Protein AF-A0A2G5MI94-F1 (afdb_monomer)

Mean predicted aligned error: 14.92 Å

Foldseek 3Di:
DLVVCVVVVNVPVNVVVVVVCVVVVNDPPDPPPDDPPPVVQWDKWWFQAQWWFWAADLDPVRTDPDTDGGGDIWIWRLDDDNQKIWTWDADPVGDIDITITGNVRIPRDDPPDDPDDD

Structure (mmCIF, N/CA/C/O backbone):
data_AF-A0A2G5MI94-F1
#
_entry.id   AF-A0A2G5MI94-F1
#
loop_
_atom_site.group_PDB
_atom_site.id
_atom_site.type_symbol
_atom_site.label_atom_id
_atom_site.label_alt_id
_atom_site.label_comp_id
_atom_site.label_asym_id
_atom_site.label_entity_id
_atom_site.label_seq_id
_atom_site.pdbx_PDB_ins_code
_atom_site.Cartn_x
_atom_site.Cartn_y
_atom_site.Cartn_z
_atom_site.occupancy
_atom_site.B_iso_or_equiv
_atom_site.auth_seq_id
_atom_site.auth_comp_id
_atom_site.auth_asym_id
_atom_site.auth_atom_id
_atom_site.pdbx_PDB_model_num
ATOM 1 N N . MET A 1 1 ? -17.139 29.333 -2.9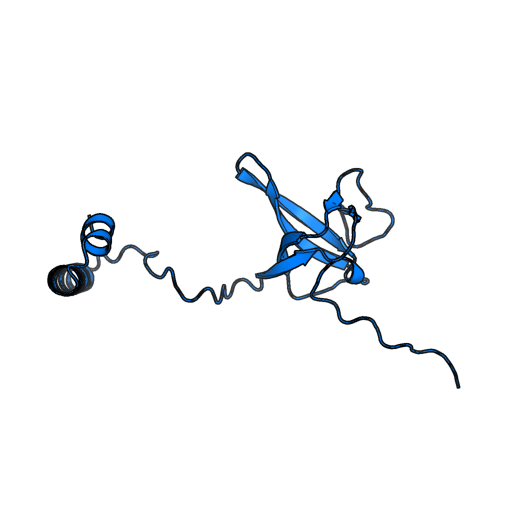25 1.00 51.16 1 MET A N 1
ATOM 2 C CA . MET A 1 1 ? -18.421 29.849 -3.468 1.00 51.16 1 MET A CA 1
ATOM 3 C C . MET A 1 1 ? -19.135 28.806 -4.335 1.00 51.16 1 MET A C 1
ATOM 5 O O . MET A 1 1 ? -20.276 28.500 -4.031 1.00 51.16 1 MET A O 1
ATOM 9 N N . LEU A 1 2 ? -18.473 28.176 -5.319 1.00 47.84 2 LEU A N 1
ATOM 10 C CA . LEU A 1 2 ? -19.020 27.015 -6.061 1.00 47.84 2 LEU A CA 1
ATOM 11 C C . LEU A 1 2 ? -19.390 25.819 -5.165 1.00 47.84 2 LEU A C 1
ATOM 13 O O . LEU A 1 2 ? -20.389 25.152 -5.410 1.00 47.84 2 LEU A O 1
ATOM 17 N N . GLU A 1 3 ? -18.605 25.576 -4.114 1.00 51.12 3 GLU A N 1
ATOM 18 C CA . GLU A 1 3 ? -18.837 24.469 -3.174 1.00 51.12 3 GLU A CA 1
ATOM 19 C C . GLU A 1 3 ? -20.076 24.657 -2.284 1.00 51.12 3 GLU A C 1
ATOM 21 O O . GLU A 1 3 ? -20.631 23.670 -1.816 1.00 51.12 3 GLU A O 1
ATOM 26 N N . LEU A 1 4 ? -20.540 25.898 -2.076 1.00 53.19 4 LEU A N 1
ATOM 27 C CA . LEU A 1 4 ? -21.765 26.163 -1.310 1.00 53.19 4 LEU A CA 1
ATOM 28 C C . LEU A 1 4 ? -23.008 25.855 -2.158 1.00 53.19 4 LEU A C 1
ATOM 30 O O . LEU A 1 4 ? -23.891 25.136 -1.712 1.00 53.19 4 LEU A O 1
ATOM 34 N N . LEU A 1 5 ? -23.018 26.286 -3.423 1.00 53.12 5 LEU A N 1
ATOM 35 C CA . LEU A 1 5 ? -24.153 26.082 -4.334 1.00 53.12 5 LEU A CA 1
ATOM 36 C C . LEU A 1 5 ? -24.368 24.610 -4.720 1.00 53.12 5 LEU A C 1
ATOM 38 O O . LEU A 1 5 ? -25.502 24.177 -4.898 1.00 53.12 5 LEU A O 1
ATOM 42 N N . ALA A 1 6 ? -23.292 23.823 -4.825 1.00 50.94 6 ALA A N 1
ATOM 43 C CA . ALA A 1 6 ? -23.392 22.388 -5.100 1.00 50.94 6 ALA A CA 1
ATOM 44 C C . ALA A 1 6 ? -24.000 21.594 -3.927 1.00 50.94 6 ALA A C 1
ATOM 46 O O . ALA A 1 6 ? -24.533 20.507 -4.139 1.00 50.94 6 ALA A O 1
ATOM 47 N N . ARG A 1 7 ? -23.936 22.135 -2.703 1.00 51.16 7 ARG A N 1
ATOM 48 C CA . ARG A 1 7 ? -24.507 21.516 -1.501 1.00 51.16 7 ARG A CA 1
ATOM 49 C C . ARG A 1 7 ? -26.017 21.754 -1.380 1.00 51.16 7 ARG A C 1
ATOM 51 O O . ARG A 1 7 ? -26.707 20.889 -0.852 1.00 51.16 7 ARG A O 1
ATOM 58 N N . ASP A 1 8 ? -26.514 22.863 -1.928 1.00 54.50 8 ASP A N 1
ATOM 59 C CA . ASP A 1 8 ? -27.926 23.273 -1.850 1.00 54.50 8 ASP A CA 1
ATOM 60 C C . ASP A 1 8 ? -28.800 22.702 -2.990 1.00 54.50 8 ASP A C 1
ATOM 62 O O . ASP A 1 8 ? -29.998 22.966 -3.053 1.00 54.50 8 ASP A O 1
ATOM 66 N N . GLY A 1 9 ? -28.228 21.903 -3.904 1.00 55.38 9 GLY A N 1
ATOM 67 C CA . GLY A 1 9 ? -28.963 21.252 -5.002 1.00 55.38 9 GLY A CA 1
A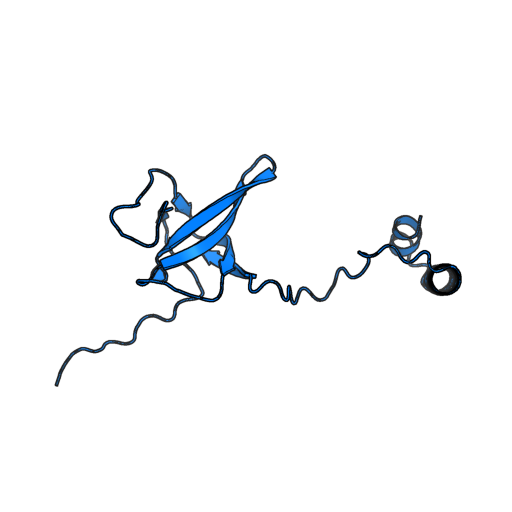TOM 68 C C . GLY A 1 9 ? -29.372 22.181 -6.156 1.00 55.38 9 GLY A C 1
ATOM 69 O O . GLY A 1 9 ? -30.042 21.745 -7.094 1.00 55.38 9 GLY A O 1
ATOM 70 N N . ASP A 1 10 ? -28.941 23.444 -6.138 1.00 57.81 10 ASP A N 1
ATOM 71 C CA . ASP A 1 10 ? -29.274 24.445 -7.155 1.00 57.81 10 ASP A CA 1
ATOM 72 C C . ASP A 1 10 ? -28.373 24.315 -8.397 1.00 57.81 10 ASP A C 1
ATOM 74 O O . ASP A 1 10 ? -27.398 25.041 -8.634 1.00 57.81 10 ASP A O 1
ATOM 78 N N . THR A 1 11 ? -28.705 23.313 -9.209 1.00 57.78 11 THR A N 1
ATOM 79 C CA . THR A 1 11 ? -27.975 22.942 -10.430 1.00 57.78 11 THR A CA 1
ATOM 80 C C . THR A 1 11 ? -28.039 24.011 -11.530 1.00 57.78 11 THR A C 1
ATOM 82 O O . THR A 1 11 ? -27.136 24.088 -12.371 1.00 57.78 11 THR A O 1
ATOM 85 N N . ILE A 1 12 ? -29.057 24.878 -11.512 1.00 64.62 12 ILE A N 1
ATOM 86 C CA . ILE A 1 12 ? -29.257 25.935 -12.513 1.00 64.62 12 ILE A CA 1
ATOM 87 C C . ILE A 1 12 ? -28.258 27.065 -12.281 1.00 64.62 12 ILE A C 1
ATOM 89 O O . ILE A 1 12 ? -27.555 27.484 -13.208 1.00 64.62 12 ILE A O 1
ATOM 93 N N . ASN A 1 13 ? -28.158 27.534 -11.038 1.00 63.31 13 ASN A N 1
ATOM 94 C CA . ASN A 1 13 ? -27.209 28.582 -10.686 1.00 63.31 13 ASN A CA 1
ATOM 95 C C . ASN A 1 13 ? -25.761 28.078 -10.758 1.00 63.31 13 ASN A C 1
ATOM 97 O O . ASN A 1 13 ? -24.884 28.807 -11.229 1.00 63.31 13 ASN A O 1
ATOM 101 N N . PHE A 1 14 ? -25.519 26.801 -10.437 1.00 64.81 14 PHE A N 1
ATOM 102 C CA . PHE A 1 14 ? -24.223 26.151 -10.650 1.00 64.81 14 PHE A CA 1
ATOM 103 C C . PHE A 1 14 ? -23.783 26.179 -12.123 1.00 64.81 14 PHE A C 1
ATOM 105 O O . PHE A 1 14 ? -22.649 26.555 -12.423 1.00 64.81 14 PHE A O 1
ATOM 112 N N . SER A 1 15 ? -24.674 25.830 -13.059 1.00 64.94 15 SER A N 1
ATOM 113 C CA . SER A 1 15 ? -24.345 25.790 -14.492 1.00 64.94 15 SER A CA 1
ATOM 114 C C . SER A 1 15 ? -24.041 27.180 -15.062 1.00 64.94 15 SER A C 1
ATOM 116 O O . SER A 1 15 ? -23.066 27.363 -15.803 1.00 64.94 15 SER A O 1
ATOM 118 N N . LYS A 1 16 ? -24.814 28.196 -14.655 1.00 73.19 16 LYS A N 1
ATOM 119 C CA . LYS A 1 16 ? -24.574 29.594 -15.045 1.00 73.19 16 LYS A CA 1
ATOM 120 C C . LYS A 1 16 ? -23.239 30.104 -14.509 1.00 73.19 16 LYS A C 1
ATOM 122 O O . LYS A 1 16 ? -22.457 30.674 -15.270 1.00 73.19 16 LYS A O 1
ATOM 127 N N . LEU A 1 17 ? -22.945 29.840 -13.235 1.00 67.19 17 LEU A N 1
ATOM 128 C CA . LEU A 1 17 ? -21.693 30.259 -12.607 1.00 67.19 17 LEU A CA 1
ATOM 129 C C . LEU A 1 17 ? -20.484 29.546 -13.230 1.00 67.19 17 LEU A C 1
ATOM 131 O O . LEU A 1 17 ? -19.497 30.197 -13.566 1.00 67.19 17 LEU A O 1
ATOM 135 N N . LYS A 1 18 ? -20.581 28.234 -13.482 1.00 67.31 18 LYS A N 1
ATOM 136 C CA . LYS A 1 18 ? -19.539 27.454 -14.170 1.00 67.31 18 LYS A CA 1
ATOM 137 C C . LYS A 1 18 ? -19.262 27.996 -15.573 1.00 67.31 18 LYS A C 1
ATOM 139 O O . LYS A 1 18 ? -18.109 28.151 -15.964 1.00 67.31 18 LYS A O 1
ATOM 144 N N . THR A 1 19 ? -20.312 28.342 -16.314 1.00 70.38 19 THR A N 1
ATOM 145 C CA . THR A 1 19 ? -20.189 28.911 -17.664 1.00 70.38 19 THR A CA 1
ATOM 146 C C . THR A 1 19 ? -19.541 30.298 -17.643 1.00 70.38 19 THR A C 1
ATOM 148 O O . THR A 1 19 ? -18.667 30.579 -18.464 1.00 70.38 19 THR A O 1
ATOM 151 N N . ALA A 1 20 ? -19.912 31.151 -16.684 1.00 70.81 20 ALA A N 1
ATOM 152 C CA . ALA A 1 20 ? -19.305 32.469 -16.513 1.00 70.81 20 ALA A CA 1
ATOM 153 C C . ALA A 1 20 ? -17.815 32.372 -16.134 1.00 70.81 20 ALA A C 1
ATOM 155 O O . ALA A 1 20 ? -16.986 33.072 -16.712 1.00 70.81 20 ALA A O 1
ATOM 156 N N . MET A 1 21 ? -17.456 31.449 -15.237 1.00 67.56 21 MET A N 1
ATOM 157 C CA . MET A 1 21 ? -16.064 31.228 -14.826 1.00 67.56 21 MET A CA 1
ATOM 158 C C . MET A 1 21 ? -15.199 30.628 -15.943 1.00 67.56 21 MET A C 1
ATOM 160 O O . MET A 1 21 ? -14.033 31.002 -16.069 1.00 67.56 21 MET A O 1
ATOM 164 N N . ASN A 1 22 ? -15.770 29.770 -16.798 1.00 68.38 22 ASN A N 1
ATOM 165 C CA . ASN A 1 22 ? -15.104 29.284 -18.011 1.00 68.38 22 ASN A CA 1
ATOM 166 C C . ASN A 1 22 ? -14.809 30.428 -18.987 1.00 68.38 22 ASN A C 1
ATOM 168 O O . ASN A 1 22 ? -13.690 30.535 -19.483 1.00 68.38 22 ASN A O 1
ATOM 172 N N . LYS A 1 23 ? -15.792 31.304 -19.240 1.00 67.56 23 LYS A N 1
ATOM 173 C CA . LYS A 1 23 ? -15.609 32.475 -20.113 1.00 67.56 23 LYS A CA 1
ATOM 174 C C . LYS A 1 23 ? -14.569 33.459 -19.577 1.00 67.56 23 LYS A C 1
ATOM 176 O O . LYS A 1 23 ? -13.874 34.079 -20.370 1.00 67.56 23 LYS A O 1
ATOM 181 N N . ALA A 1 24 ? -14.448 33.580 -18.257 1.00 69.50 24 ALA A N 1
ATOM 182 C CA . ALA A 1 24 ? -13.460 34.438 -17.609 1.00 69.50 24 ALA A CA 1
ATOM 183 C C . ALA A 1 24 ? -12.051 33.814 -17.525 1.00 69.50 24 ALA A C 1
ATOM 185 O O . ALA A 1 24 ? -11.142 34.445 -16.994 1.00 69.50 24 ALA A O 1
ATOM 186 N N . GLY A 1 25 ? -11.851 32.572 -17.992 1.00 60.59 25 GLY A N 1
ATOM 187 C CA . GLY A 1 25 ? -10.569 31.869 -17.864 1.00 60.59 25 GLY A CA 1
ATOM 188 C C . GLY A 1 25 ? -10.178 31.536 -16.415 1.00 60.59 25 GLY A C 1
ATOM 189 O O . GLY A 1 25 ? -9.030 31.189 -16.154 1.00 60.59 25 GLY A O 1
ATOM 190 N N . MET A 1 26 ? -11.121 31.616 -15.469 1.00 60.22 26 MET A N 1
ATOM 191 C CA . MET A 1 26 ? -10.900 31.448 -14.024 1.00 60.22 26 MET A CA 1
ATOM 192 C C . MET A 1 26 ? -11.327 30.062 -13.517 1.00 60.22 26 MET A C 1
ATOM 194 O O . MET A 1 26 ? -11.786 29.927 -12.382 1.00 60.22 26 MET A O 1
ATOM 198 N N . LEU A 1 27 ? -11.211 29.015 -14.341 1.00 55.91 27 LEU A N 1
ATOM 199 C CA . LEU A 1 27 ? -11.454 27.644 -13.886 1.00 55.91 27 LEU A CA 1
ATOM 200 C C . LEU A 1 27 ? -10.489 27.301 -12.736 1.00 55.91 27 LEU A C 1
ATOM 202 O O . LEU A 1 27 ? -9.271 27.312 -12.948 1.00 55.91 27 LEU A O 1
ATOM 206 N N . PRO A 1 28 ? -10.985 26.935 -11.539 1.00 52.66 28 PRO A N 1
ATOM 207 C CA . PRO A 1 28 ? -10.141 26.287 -10.556 1.00 52.66 28 PRO A CA 1
ATOM 208 C C . PRO A 1 28 ? -9.681 24.959 -11.161 1.00 52.66 28 PRO A C 1
ATOM 210 O O . PRO A 1 28 ? -10.495 24.100 -11.502 1.00 52.66 28 PRO A O 1
ATOM 213 N N . LYS A 1 29 ? -8.364 24.800 -11.325 1.00 50.53 29 LYS A N 1
ATOM 214 C CA . LYS A 1 29 ? -7.697 23.641 -11.949 1.00 50.53 29 LYS A CA 1
ATOM 215 C C . LYS A 1 29 ? -7.897 22.303 -11.205 1.00 50.53 29 LYS A C 1
ATOM 217 O O . LYS A 1 29 ? -7.113 21.383 -11.393 1.00 50.53 29 LYS A O 1
ATOM 222 N N . ASN A 1 30 ? -8.908 22.161 -10.349 1.00 50.38 30 ASN A N 1
ATOM 223 C CA . ASN A 1 30 ? -9.072 20.985 -9.496 1.00 50.38 30 ASN A CA 1
ATOM 224 C C . ASN A 1 30 ? -10.520 20.576 -9.165 1.00 50.38 30 ASN A C 1
ATOM 226 O O . ASN A 1 30 ? -10.709 19.694 -8.332 1.00 50.38 30 ASN A O 1
ATOM 230 N N . THR A 1 31 ? -11.554 21.110 -9.822 1.00 48.47 31 THR A N 1
ATOM 231 C CA . THR A 1 31 ? -12.945 20.671 -9.562 1.00 48.47 31 THR A CA 1
ATOM 232 C C . THR A 1 31 ? -13.407 19.577 -10.533 1.00 48.47 31 THR A C 1
ATOM 234 O O . THR A 1 31 ? -14.377 19.733 -11.271 1.00 48.47 31 THR A O 1
ATOM 237 N N . ALA A 1 32 ? -12.696 18.448 -10.523 1.00 45.84 32 ALA A N 1
ATOM 238 C CA . ALA A 1 32 ? -13.117 17.184 -11.130 1.00 45.84 32 ALA A CA 1
ATOM 239 C C . ALA A 1 32 ? -12.961 16.047 -10.104 1.00 45.84 32 ALA A C 1
ATOM 241 O O . ALA A 1 32 ? -12.156 15.134 -10.254 1.00 45.84 32 ALA A O 1
ATOM 242 N N . LEU A 1 33 ? -13.720 16.117 -9.013 1.00 51.75 33 LEU A N 1
ATOM 243 C CA . LEU A 1 33 ? -13.855 15.028 -8.047 1.00 51.75 33 LEU A CA 1
ATOM 244 C C . LEU A 1 33 ? -15.099 14.201 -8.401 1.00 51.75 33 LEU A C 1
ATOM 246 O O . LEU A 1 33 ? -16.147 14.485 -7.842 1.00 51.75 33 LEU A O 1
ATOM 250 N N . SER A 1 34 ? -15.006 13.234 -9.331 1.00 43.34 34 SER A N 1
ATOM 251 C CA . SER A 1 34 ? -15.793 11.969 -9.272 1.00 43.34 34 SER A CA 1
ATOM 252 C C . SER A 1 34 ? -15.548 10.955 -10.411 1.00 43.34 34 SER A C 1
ATOM 254 O O . SER A 1 34 ? -16.450 10.234 -10.819 1.00 43.34 34 SER A O 1
ATOM 256 N N . ALA A 1 35 ? -14.328 10.842 -10.929 1.00 42.38 35 ALA A N 1
ATOM 257 C CA . ALA A 1 35 ? -13.903 9.640 -11.650 1.00 42.38 35 ALA A CA 1
ATOM 258 C C . ALA A 1 35 ? -12.399 9.497 -11.432 1.00 42.38 35 ALA A C 1
ATOM 260 O O . ALA A 1 35 ? -11.594 9.967 -12.229 1.00 42.38 35 ALA A O 1
ATOM 261 N N . ARG A 1 36 ? -12.011 8.953 -10.272 1.00 45.72 36 ARG A N 1
ATOM 262 C CA . ARG A 1 36 ? -10.606 8.714 -9.916 1.00 45.72 36 ARG A CA 1
ATOM 263 C C . ARG A 1 36 ? -10.041 7.569 -10.760 1.00 45.72 36 ARG A C 1
ATOM 265 O O . ARG A 1 36 ? -9.780 6.491 -10.243 1.00 45.72 36 ARG A O 1
ATOM 272 N N . VAL A 1 37 ? -9.840 7.810 -12.049 1.00 42.44 37 VAL A N 1
ATOM 273 C CA . VAL A 1 37 ? -8.705 7.212 -12.743 1.00 42.44 37 VAL A CA 1
ATOM 274 C C . VAL A 1 37 ? -7.572 8.200 -12.533 1.00 42.44 37 VAL A C 1
ATOM 276 O O . VAL A 1 37 ? -7.377 9.143 -13.293 1.00 42.44 37 VAL A O 1
ATOM 279 N N . ASP A 1 38 ? -6.896 8.042 -11.402 1.00 49.94 38 ASP A N 1
ATOM 280 C CA . ASP A 1 38 ? -5.604 8.664 -11.172 1.00 49.94 38 ASP A CA 1
ATOM 281 C C . ASP A 1 38 ? -4.668 8.103 -12.259 1.00 49.94 38 ASP A C 1
ATOM 283 O O . ASP A 1 38 ? -4.209 6.966 -12.175 1.00 49.94 38 ASP A O 1
ATOM 287 N N . ILE A 1 39 ? -4.385 8.877 -13.313 1.00 52.19 39 ILE A N 1
ATOM 288 C CA . ILE A 1 39 ? -3.407 8.531 -14.372 1.00 52.19 39 ILE A CA 1
ATOM 289 C C . ILE A 1 39 ? -1.964 8.555 -13.793 1.00 52.19 39 ILE A C 1
ATOM 291 O O . ILE A 1 39 ? -0.971 8.604 -14.506 1.00 52.19 39 ILE A O 1
ATOM 295 N N . SER A 1 40 ? -1.815 8.517 -12.465 1.00 58.53 40 SER A N 1
ATOM 296 C CA . SER A 1 40 ? -0.548 8.531 -11.736 1.00 58.53 40 SER A CA 1
ATOM 297 C C . SER A 1 40 ? 0.095 7.142 -11.606 1.00 58.53 40 SER A C 1
ATOM 299 O O . SER A 1 40 ? 1.183 7.024 -11.047 1.00 58.53 40 SER A O 1
ATOM 301 N N . GLY A 1 41 ? -0.536 6.084 -12.129 1.00 74.25 41 GLY A N 1
ATOM 302 C CA . GLY A 1 41 ? -0.049 4.703 -12.009 1.00 74.25 41 GLY A CA 1
ATOM 303 C C . GLY A 1 41 ? -0.266 4.091 -10.620 1.00 74.25 41 GLY A C 1
ATOM 304 O O . GLY A 1 41 ? 0.173 2.967 -10.374 1.00 74.25 41 GLY A O 1
ATOM 305 N N . TRP A 1 42 ? -0.961 4.811 -9.730 1.00 85.44 42 TRP A N 1
ATOM 306 C CA . TRP A 1 42 ? -1.288 4.374 -8.378 1.00 85.44 42 TRP A CA 1
ATOM 307 C C . TRP A 1 42 ? -2.749 3.933 -8.283 1.00 85.44 42 TRP A C 1
ATOM 309 O O . TRP A 1 42 ? -3.661 4.699 -8.585 1.00 85.44 42 TRP A O 1
ATOM 319 N N . THR A 1 43 ? -2.983 2.704 -7.827 1.00 88.69 43 THR A N 1
ATOM 320 C CA . THR A 1 43 ? -4.323 2.112 -7.685 1.00 88.69 43 THR A CA 1
ATOM 321 C C . THR A 1 43 ? -4.606 1.787 -6.228 1.00 88.69 43 THR A C 1
ATOM 323 O O . THR A 1 43 ? -3.741 1.269 -5.532 1.00 88.69 43 THR A O 1
ATOM 326 N N . LYS A 1 44 ? -5.814 2.070 -5.735 1.00 91.19 44 LYS A N 1
ATOM 327 C CA . LYS A 1 44 ? -6.183 1.714 -4.358 1.00 91.19 44 LYS A CA 1
ATOM 328 C C . LYS A 1 44 ? -6.455 0.221 -4.240 1.00 91.19 44 LYS A C 1
ATOM 330 O O . LYS A 1 44 ? -7.273 -0.298 -4.994 1.00 91.19 44 LYS A O 1
ATOM 335 N N . LYS A 1 45 ? -5.811 -0.433 -3.279 1.00 93.38 45 LYS A N 1
ATOM 336 C CA . LYS A 1 45 ? -5.960 -1.853 -2.953 1.00 93.38 45 LYS A CA 1
ATOM 337 C C . LYS A 1 45 ? -5.952 -2.065 -1.444 1.00 93.38 45 LYS A C 1
ATOM 339 O O .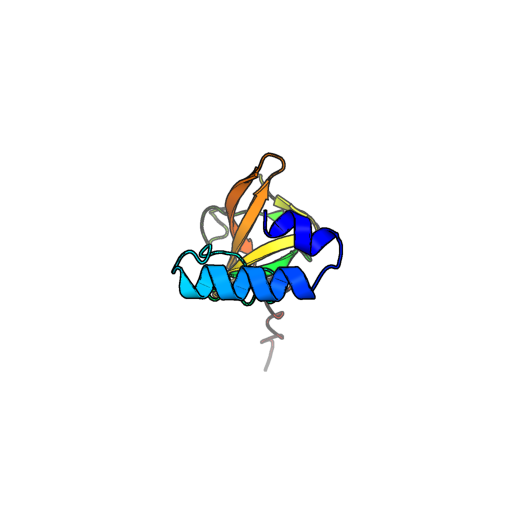 LYS A 1 45 ? -5.545 -1.179 -0.691 1.00 93.38 45 LYS A O 1
ATOM 344 N N . SER A 1 46 ? -6.403 -3.238 -1.021 1.00 93.94 46 SER A N 1
ATOM 345 C CA . SER A 1 46 ? -6.465 -3.616 0.389 1.00 93.94 46 SER A CA 1
ATOM 346 C C . SER A 1 46 ? -5.390 -4.636 0.744 1.00 93.94 46 SER A C 1
ATOM 348 O O . SER A 1 46 ? -5.001 -5.467 -0.078 1.00 93.94 46 SER A O 1
ATOM 350 N N . ILE A 1 47 ? -4.926 -4.579 1.988 1.00 95.25 47 ILE A N 1
ATOM 351 C CA . ILE A 1 47 ? -4.069 -5.607 2.577 1.00 95.25 47 ILE A CA 1
ATOM 352 C C . ILE A 1 47 ? -4.904 -6.852 2.895 1.00 95.25 47 ILE A C 1
ATOM 354 O O . ILE A 1 47 ? -5.944 -6.754 3.553 1.00 95.25 47 ILE A O 1
ATOM 358 N N . VAL A 1 48 ? -4.437 -8.021 2.449 1.00 95.75 48 VAL A N 1
ATOM 359 C CA . VAL A 1 48 ? -5.128 -9.316 2.630 1.00 95.75 48 VAL A CA 1
ATOM 360 C C . VAL A 1 48 ? -4.518 -10.170 3.744 1.00 95.75 48 VAL A C 1
ATOM 362 O O . VAL A 1 48 ? -5.211 -10.990 4.353 1.00 95.75 48 VAL A O 1
ATOM 365 N N . SER A 1 49 ? -3.245 -9.951 4.066 1.00 94.56 49 SER A N 1
ATOM 366 C CA . SER A 1 49 ? -2.544 -10.643 5.152 1.00 94.56 49 SER A CA 1
ATOM 367 C C . SER A 1 49 ? -2.867 -10.041 6.519 1.00 94.56 49 SER A C 1
ATOM 369 O O . SER A 1 49 ? -3.031 -8.833 6.646 1.00 94.56 49 SER A O 1
ATOM 371 N N . GLU A 1 50 ? -2.873 -10.867 7.571 1.00 96.12 50 GLU A N 1
ATOM 372 C CA . GLU A 1 50 ? -3.000 -10.392 8.963 1.00 96.12 50 GLU A CA 1
ATOM 373 C C . GLU A 1 50 ? -1.926 -9.354 9.315 1.00 96.12 50 GLU A C 1
ATOM 375 O O . GLU A 1 50 ? -2.188 -8.383 10.025 1.00 96.12 50 GLU A O 1
ATOM 380 N N . ARG A 1 51 ? -0.707 -9.558 8.797 1.00 95.88 51 ARG A N 1
ATOM 381 C CA . ARG A 1 51 ? 0.415 -8.626 8.916 1.00 95.88 51 ARG A CA 1
ATOM 382 C C . ARG A 1 51 ? 1.192 -8.548 7.611 1.00 95.88 51 ARG A C 1
ATOM 384 O O . ARG A 1 51 ? 1.802 -9.527 7.187 1.00 95.88 51 ARG A O 1
ATOM 391 N N . ALA A 1 52 ? 1.221 -7.358 7.032 1.00 95.38 52 ALA A N 1
ATOM 392 C CA . ALA A 1 52 ? 2.013 -7.013 5.863 1.00 95.38 52 ALA A CA 1
ATOM 393 C C . ALA A 1 52 ? 3.181 -6.120 6.290 1.00 95.38 52 ALA A C 1
ATOM 395 O O . ALA A 1 52 ? 3.003 -4.930 6.553 1.00 95.38 52 ALA A O 1
ATOM 396 N N . TYR A 1 53 ? 4.379 -6.692 6.413 1.00 96.31 53 TYR A N 1
ATOM 397 C CA . TYR A 1 53 ? 5.560 -5.930 6.823 1.00 96.31 53 TYR A CA 1
ATOM 398 C C . TYR A 1 53 ? 5.950 -4.891 5.771 1.00 96.31 53 TYR A C 1
ATOM 400 O O . TYR A 1 53 ? 5.838 -5.125 4.568 1.00 96.31 53 TYR A O 1
ATOM 408 N N . LEU A 1 54 ? 6.433 -3.745 6.246 1.00 95.12 54 LEU A N 1
ATOM 409 C CA . LEU A 1 54 ? 6.951 -2.678 5.403 1.00 95.12 54 LEU A CA 1
ATOM 410 C C . LEU A 1 54 ? 8.454 -2.839 5.223 1.00 95.12 54 LEU A C 1
ATOM 412 O O . LEU A 1 54 ? 9.184 -3.076 6.190 1.00 95.12 54 LEU A O 1
ATOM 416 N N . TYR A 1 55 ? 8.917 -2.629 3.999 1.00 96.19 55 TYR A N 1
ATOM 417 C CA . TYR A 1 55 ? 10.311 -2.769 3.611 1.00 96.19 55 TYR A CA 1
ATOM 418 C C . TYR A 1 55 ? 10.855 -1.446 3.054 1.00 96.19 55 TYR A C 1
ATOM 420 O O . TYR A 1 55 ? 10.139 -0.678 2.404 1.00 96.19 55 TYR A O 1
ATOM 428 N N . VAL A 1 56 ? 12.130 -1.147 3.328 1.00 95.12 56 VAL A N 1
ATOM 429 C CA . VAL A 1 56 ? 12.824 0.035 2.774 1.00 95.12 56 VAL A CA 1
ATOM 430 C C . VAL A 1 56 ? 13.212 -0.140 1.305 1.00 95.12 56 VAL A C 1
ATOM 432 O O . VAL A 1 56 ? 13.395 0.850 0.607 1.00 95.12 56 VAL A O 1
ATOM 435 N N . SER A 1 57 ? 13.316 -1.384 0.842 1.00 94.62 57 SER A N 1
ATOM 436 C CA . SER A 1 57 ? 13.689 -1.779 -0.517 1.00 94.62 57 SER A CA 1
ATOM 437 C C . SER A 1 57 ? 12.934 -3.061 -0.909 1.00 94.62 57 SER A C 1
ATOM 439 O O . SER A 1 57 ? 12.437 -3.754 -0.016 1.00 94.62 57 SER A O 1
ATOM 441 N N . PRO A 1 58 ? 12.831 -3.414 -2.206 1.00 93.06 58 PRO A N 1
ATOM 442 C CA . PRO A 1 58 ? 12.168 -4.640 -2.668 1.00 93.06 58 PRO A CA 1
ATOM 443 C C . PRO A 1 58 ? 13.048 -5.883 -2.427 1.00 93.06 58 PRO A C 1
ATOM 445 O O . PRO A 1 58 ? 13.499 -6.554 -3.357 1.00 93.06 58 PRO A O 1
ATOM 448 N N . SER A 1 59 ? 13.365 -6.143 -1.159 1.00 92.94 59 SER A N 1
ATOM 449 C CA . SER A 1 59 ? 14.225 -7.231 -0.698 1.00 92.94 59 SER A CA 1
ATOM 450 C C . SER A 1 59 ? 13.831 -7.655 0.711 1.00 92.94 59 SER A C 1
ATOM 452 O O . SER A 1 59 ? 13.524 -6.818 1.559 1.00 92.94 59 SER A O 1
ATOM 454 N N . SER A 1 60 ? 13.918 -8.954 0.996 1.00 89.94 60 SER A N 1
ATOM 455 C CA . SER A 1 60 ? 13.676 -9.509 2.333 1.00 89.94 60 SER A CA 1
ATOM 456 C C . SER A 1 60 ? 14.613 -8.936 3.403 1.00 89.94 60 SER A C 1
ATOM 458 O O . SER A 1 60 ? 14.215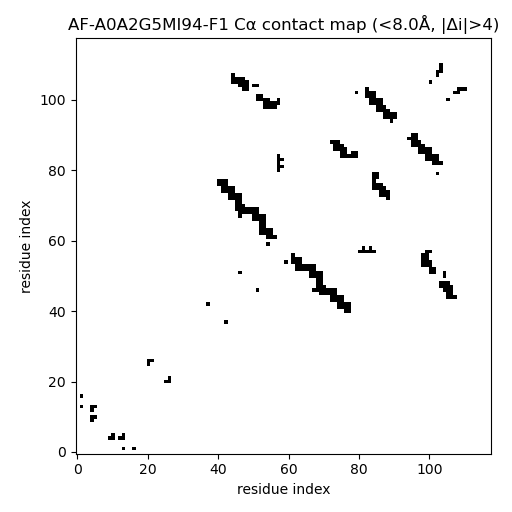 -8.830 4.561 1.00 89.94 60 SER A O 1
ATOM 460 N N . LEU A 1 61 ? 15.818 -8.500 3.018 1.00 91.38 61 LEU A N 1
ATOM 461 C CA . LEU A 1 61 ? 16.792 -7.862 3.911 1.00 91.38 61 LEU A CA 1
ATOM 462 C C . LEU A 1 61 ? 16.376 -6.445 4.339 1.00 91.38 61 LEU A C 1
ATOM 464 O O . LEU A 1 61 ? 16.882 -5.926 5.328 1.00 91.38 61 LEU A O 1
ATOM 468 N N . GLY A 1 62 ? 15.453 -5.812 3.608 1.00 87.06 62 GLY A N 1
ATOM 469 C CA . GLY A 1 62 ? 14.980 -4.453 3.870 1.00 87.06 62 GLY A CA 1
ATOM 470 C C . GLY A 1 62 ? 13.831 -4.364 4.877 1.00 87.06 62 GLY A C 1
ATOM 471 O O . GLY A 1 62 ? 13.172 -3.325 4.929 1.00 87.06 62 GLY A O 1
ATOM 472 N N . VAL A 1 63 ? 13.527 -5.435 5.618 1.00 92.75 63 VAL A N 1
ATOM 473 C CA . VAL A 1 63 ? 12.360 -5.490 6.510 1.00 92.75 63 VAL A CA 1
ATOM 474 C C . VAL A 1 63 ? 12.466 -4.474 7.647 1.00 92.75 63 VAL A C 1
ATOM 476 O O . VAL A 1 63 ? 13.510 -4.309 8.275 1.00 92.75 63 VAL A O 1
ATOM 479 N N . THR A 1 64 ? 11.364 -3.787 7.935 1.00 92.62 64 THR A N 1
ATOM 480 C CA . THR A 1 64 ? 11.251 -2.882 9.084 1.00 92.62 64 THR A CA 1
ATOM 481 C C . THR A 1 64 ? 10.371 -3.492 10.176 1.00 92.62 64 THR A C 1
ATOM 483 O O . THR A 1 64 ? 9.670 -4.477 9.960 1.00 92.62 64 THR A O 1
ATOM 486 N N . LYS A 1 65 ? 10.358 -2.879 11.367 1.00 91.56 65 LYS A N 1
ATOM 487 C CA . LYS A 1 65 ? 9.426 -3.263 12.445 1.00 91.56 65 LYS A CA 1
ATOM 488 C C . LYS A 1 65 ? 7.977 -2.832 12.178 1.00 91.56 65 LYS A C 1
ATOM 490 O O . LYS A 1 65 ? 7.084 -3.243 12.913 1.00 91.56 65 LYS A O 1
ATOM 495 N N . ALA A 1 66 ? 7.748 -1.980 11.178 1.00 92.12 66 ALA A N 1
ATOM 496 C CA . ALA A 1 66 ? 6.425 -1.482 10.840 1.00 92.12 66 ALA A CA 1
ATOM 497 C C . ALA A 1 66 ? 5.697 -2.464 9.917 1.00 92.12 66 ALA A C 1
ATOM 499 O O . ALA A 1 66 ? 6.302 -3.086 9.043 1.00 92.12 66 ALA A O 1
ATOM 500 N N . TYR A 1 67 ? 4.389 -2.581 10.109 1.00 95.00 67 TYR A N 1
ATOM 501 C CA . TYR A 1 67 ? 3.516 -3.418 9.300 1.00 95.00 67 TYR A CA 1
ATOM 502 C C . TYR A 1 67 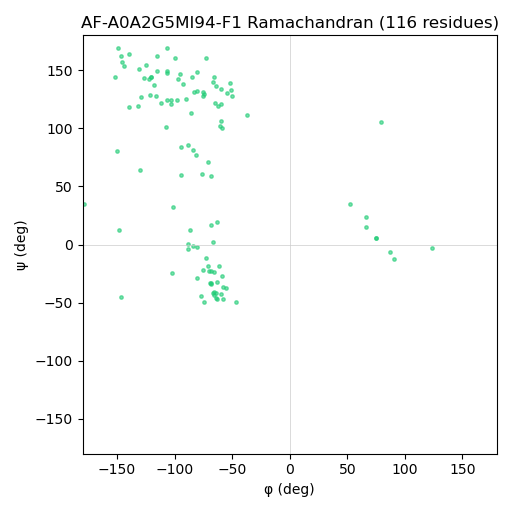? 2.141 -2.767 9.162 1.00 95.00 67 TYR A C 1
ATOM 504 O O . TYR A 1 67 ? 1.752 -1.931 9.980 1.00 95.00 67 TYR A O 1
ATOM 512 N N . LEU A 1 68 ? 1.436 -3.159 8.111 1.00 94.19 68 LEU A N 1
ATOM 513 C CA . LEU A 1 68 ? 0.016 -2.910 7.902 1.00 94.19 68 LEU A CA 1
ATOM 514 C C . LEU A 1 68 ? -0.769 -4.167 8.276 1.00 94.19 68 LEU A C 1
ATOM 516 O O . LEU A 1 68 ? -0.198 -5.262 8.333 1.00 94.19 68 LEU A O 1
ATOM 520 N N . ILE A 1 69 ? -2.060 -4.015 8.536 1.00 95.00 69 ILE A N 1
ATOM 521 C CA . ILE A 1 69 ? -2.942 -5.122 8.918 1.00 95.00 69 ILE A CA 1
ATOM 522 C C . ILE A 1 69 ? -4.022 -5.355 7.866 1.00 95.00 69 ILE A C 1
ATOM 524 O O . ILE A 1 69 ? -4.293 -4.491 7.030 1.00 95.00 69 ILE A O 1
ATOM 528 N N . ARG A 1 70 ? -4.650 -6.533 7.910 1.00 96.00 70 ARG A N 1
ATOM 529 C CA . ARG A 1 70 ? -5.747 -6.889 7.004 1.00 96.00 70 ARG A CA 1
ATOM 530 C C . ARG A 1 70 ? -6.825 -5.803 7.000 1.00 96.00 70 ARG A C 1
ATOM 532 O O . ARG A 1 70 ? -7.285 -5.367 8.052 1.00 96.00 70 ARG A O 1
ATOM 539 N N . GLY A 1 71 ? -7.258 -5.416 5.802 1.00 93.06 71 GLY A N 1
ATOM 540 C CA . GLY A 1 71 ? -8.288 -4.399 5.591 1.00 93.06 71 GLY A CA 1
ATOM 541 C C . GLY A 1 71 ? -7.756 -2.971 5.455 1.00 93.06 71 GLY A C 1
ATOM 542 O O . GLY A 1 71 ? -8.498 -2.113 4.973 1.00 93.06 71 GLY A O 1
ATOM 543 N N . ASP A 1 72 ? -6.485 -2.708 5.785 1.00 92.44 72 ASP A N 1
ATOM 544 C CA . ASP A 1 72 ? -5.868 -1.409 5.507 1.00 92.44 72 ASP A CA 1
ATOM 545 C C . ASP A 1 72 ? -5.884 -1.126 3.999 1.00 92.44 72 ASP A C 1
ATOM 547 O O . ASP A 1 72 ? -5.543 -1.984 3.180 1.00 92.44 72 ASP A O 1
ATOM 551 N N . VAL A 1 73 ? -6.278 0.095 3.630 1.00 92.06 73 VAL A N 1
ATOM 552 C CA . VAL A 1 73 ? -6.331 0.540 2.233 1.00 92.06 73 VAL A CA 1
ATOM 553 C C . VAL A 1 73 ? -5.079 1.340 1.908 1.00 92.06 73 VAL A C 1
ATOM 555 O O . VAL A 1 73 ? -4.788 2.359 2.538 1.00 92.06 73 VAL A O 1
ATOM 558 N N . VAL A 1 74 ? -4.372 0.906 0.872 1.00 92.94 74 VAL A N 1
ATOM 559 C CA . VAL A 1 74 ? -3.150 1.531 0.369 1.00 92.94 74 VAL A CA 1
ATOM 560 C C . VAL A 1 74 ? -3.295 1.867 -1.106 1.00 92.94 74 VAL A C 1
ATOM 562 O O . VAL A 1 74 ? -4.070 1.246 -1.827 1.00 92.94 74 VAL A O 1
ATOM 565 N N . ALA A 1 75 ? -2.551 2.858 -1.579 1.00 92.38 75 ALA A N 1
ATOM 566 C CA . ALA A 1 75 ? -2.349 3.052 -3.005 1.00 92.38 75 ALA A CA 1
ATOM 567 C C . ALA A 1 75 ? -1.105 2.264 -3.421 1.00 92.38 75 ALA A C 1
ATOM 569 O O . ALA A 1 75 ? -0.047 2.454 -2.835 1.00 92.38 75 ALA A O 1
ATOM 570 N N . ILE A 1 76 ? -1.214 1.391 -4.411 1.00 91.88 76 ILE A N 1
ATOM 571 C CA . ILE A 1 76 ? -0.098 0.605 -4.937 1.00 91.88 76 ILE A CA 1
ATOM 572 C C . ILE A 1 76 ? 0.336 1.110 -6.301 1.00 91.88 76 ILE A C 1
ATOM 574 O O . ILE A 1 76 ? -0.503 1.541 -7.092 1.00 91.88 76 ILE A O 1
ATOM 578 N N . TYR A 1 77 ? 1.624 1.008 -6.599 1.00 88.88 77 TYR A N 1
ATOM 579 C CA . TYR A 1 77 ? 2.110 1.169 -7.959 1.00 88.88 77 TYR A CA 1
ATOM 580 C C . TYR A 1 77 ? 1.960 -0.161 -8.706 1.00 88.88 77 TYR A C 1
ATOM 582 O O . TYR A 1 77 ? 2.369 -1.204 -8.201 1.00 88.88 77 TYR A O 1
ATOM 590 N N . LEU A 1 78 ? 1.387 -0.142 -9.914 1.00 81.88 78 LEU A N 1
ATOM 591 C CA . LEU A 1 78 ? 1.034 -1.358 -10.675 1.00 81.88 78 LEU A CA 1
ATOM 592 C C . LEU A 1 78 ? 2.240 -2.197 -11.154 1.00 81.88 78 LEU A C 1
ATOM 594 O O . LEU A 1 78 ? 2.064 -3.203 -11.837 1.00 81.88 78 LEU A O 1
ATOM 598 N N . LYS A 1 79 ? 3.472 -1.806 -10.8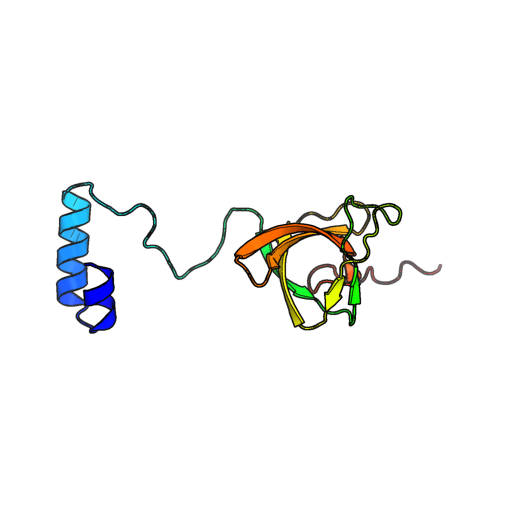15 1.00 83.81 79 LYS A N 1
ATOM 599 C CA . LYS A 1 79 ? 4.697 -2.532 -11.158 1.00 83.81 79 LYS A CA 1
ATOM 600 C C . LYS A 1 79 ? 5.274 -3.216 -9.923 1.00 83.81 79 LYS A C 1
ATOM 602 O O . LYS A 1 79 ? 5.610 -2.553 -8.944 1.00 83.81 79 LYS A O 1
ATOM 607 N N . SER A 1 80 ? 5.475 -4.528 -10.011 1.00 86.25 80 SER A N 1
ATOM 608 C CA . SER A 1 80 ? 6.188 -5.300 -8.992 1.00 86.25 80 SER A CA 1
ATOM 609 C C . SER A 1 80 ? 7.672 -5.476 -9.329 1.00 86.25 80 SER A C 1
ATOM 611 O O . SER A 1 80 ? 8.029 -5.652 -10.494 1.00 86.25 80 SER A O 1
ATOM 613 N N . ILE A 1 81 ? 8.530 -5.512 -8.309 1.00 88.50 81 ILE A N 1
ATOM 614 C CA . ILE A 1 81 ? 9.964 -5.825 -8.408 1.00 88.50 81 ILE A CA 1
ATOM 615 C C . ILE A 1 81 ? 10.280 -6.903 -7.368 1.00 88.50 81 ILE A C 1
ATOM 617 O O . ILE A 1 81 ? 9.961 -6.726 -6.199 1.00 88.50 81 ILE A O 1
ATOM 621 N N . ASN A 1 82 ? 10.892 -8.023 -7.767 1.00 89.00 82 ASN A N 1
ATOM 622 C CA . ASN A 1 82 ? 11.276 -9.124 -6.863 1.00 89.00 82 ASN A CA 1
ATOM 623 C C . ASN A 1 82 ? 10.138 -9.658 -5.966 1.00 89.00 82 ASN A C 1
ATOM 625 O O . ASN A 1 82 ? 10.377 -10.064 -4.833 1.00 89.00 82 ASN A O 1
ATOM 629 N N . SER A 1 83 ? 8.897 -9.677 -6.462 1.00 91.50 83 SER A N 1
ATOM 630 C CA . SER A 1 83 ? 7.696 -10.027 -5.673 1.00 91.50 83 SER A CA 1
ATOM 631 C C . SER A 1 83 ? 7.353 -9.022 -4.562 1.00 91.50 83 SER A C 1
ATOM 633 O O . SER A 1 83 ? 6.661 -9.361 -3.603 1.00 91.50 83 SER A O 1
ATOM 635 N N . PHE A 1 84 ? 7.801 -7.776 -4.698 1.00 93.19 84 PHE A N 1
ATOM 636 C CA . PHE A 1 84 ? 7.377 -6.640 -3.888 1.00 93.19 84 PHE A CA 1
ATOM 637 C C . PHE A 1 84 ? 6.653 -5.617 -4.754 1.00 93.19 84 PHE A C 1
ATOM 639 O O . PHE A 1 84 ? 6.965 -5.451 -5.933 1.00 93.19 84 PHE A O 1
ATOM 646 N N . VAL A 1 85 ? 5.717 -4.906 -4.145 1.00 93.44 85 VAL A N 1
ATOM 647 C CA . VAL A 1 85 ? 5.015 -3.767 -4.730 1.00 93.44 85 VAL A CA 1
ATOM 648 C C . VAL A 1 85 ? 5.263 -2.537 -3.884 1.00 93.44 85 VAL A C 1
ATOM 650 O O . VAL A 1 85 ? 5.379 -2.616 -2.657 1.00 93.44 85 VAL A O 1
ATOM 653 N N . GLU A 1 86 ? 5.374 -1.398 -4.550 1.00 93.94 86 GLU A N 1
ATOM 654 C CA . GLU A 1 86 ? 5.490 -0.122 -3.868 1.00 93.94 86 GLU A CA 1
ATOM 655 C C . GLU A 1 86 ? 4.103 0.338 -3.423 1.00 93.94 86 GLU A C 1
ATOM 657 O O . GLU A 1 86 ? 3.142 0.297 -4.196 1.00 93.94 86 GLU A O 1
ATOM 662 N N . VAL A 1 87 ? 3.996 0.756 -2.165 1.00 93.94 87 VAL A N 1
ATOM 663 C CA . VAL A 1 87 ? 2.751 1.194 -1.546 1.00 93.94 87 VAL A CA 1
ATOM 664 C C . VAL A 1 87 ? 2.904 2.581 -0.936 1.00 93.94 87 VAL A C 1
ATOM 666 O O . VAL A 1 87 ? 3.921 2.930 -0.335 1.00 93.94 87 VAL A O 1
ATOM 669 N N . ARG A 1 88 ? 1.831 3.352 -1.054 1.00 93.25 88 ARG A N 1
ATOM 670 C CA . ARG A 1 88 ? 1.609 4.652 -0.441 1.00 93.25 88 ARG A CA 1
ATOM 671 C C . ARG A 1 88 ? 0.440 4.549 0.514 1.00 93.25 88 ARG A C 1
ATOM 673 O O . ARG A 1 88 ? -0.652 4.128 0.129 1.00 93.25 88 ARG A O 1
ATOM 680 N N . TYR A 1 89 ? 0.644 4.982 1.747 1.00 88.50 89 TYR A N 1
ATOM 681 C CA . TYR A 1 89 ? -0.438 5.079 2.717 1.00 88.50 89 TYR A CA 1
ATOM 682 C C . TYR A 1 89 ? -0.260 6.296 3.615 1.00 88.50 89 TYR A C 1
ATOM 684 O O . TYR A 1 89 ? 0.846 6.807 3.807 1.00 88.50 89 TYR A O 1
ATOM 692 N N . GLN A 1 90 ? -1.377 6.788 4.137 1.00 86.62 90 GLN A N 1
ATOM 693 C CA . GLN A 1 90 ? -1.403 7.963 4.992 1.00 86.62 90 GLN A CA 1
ATOM 694 C C . GLN A 1 90 ? -1.572 7.521 6.443 1.00 86.62 90 GLN A C 1
ATOM 696 O O . GLN A 1 90 ? -2.543 6.854 6.792 1.00 86.62 90 GLN A O 1
ATOM 701 N N . GLN A 1 91 ? -0.617 7.883 7.296 1.00 80.19 91 GLN A N 1
ATOM 702 C CA . GLN A 1 91 ? -0.706 7.596 8.725 1.00 80.19 91 GLN A CA 1
ATOM 703 C C . GLN A 1 91 ? -1.741 8.497 9.412 1.00 80.19 91 GLN A C 1
ATOM 705 O O . GLN A 1 91 ? -2.072 9.584 8.928 1.00 80.19 91 GLN A O 1
ATOM 710 N N . LYS A 1 92 ? -2.206 8.075 10.596 1.00 75.69 92 LYS A N 1
ATOM 711 C CA . LYS A 1 92 ? -2.988 8.923 11.508 1.00 75.69 92 LYS A CA 1
ATOM 712 C C . LYS A 1 92 ? -2.131 10.144 11.873 1.00 75.69 92 LYS A C 1
ATOM 714 O O . LYS A 1 92 ? -1.142 10.006 12.579 1.00 75.69 92 LYS A O 1
ATOM 719 N N . GLY A 1 93 ? -2.456 11.308 11.313 1.00 74.19 93 GLY A N 1
ATOM 720 C CA . GLY A 1 93 ? -1.621 12.520 11.375 1.00 74.19 93 GLY A CA 1
ATOM 721 C C . GLY A 1 93 ? -1.247 13.094 10.006 1.00 74.19 93 GLY A C 1
ATOM 722 O O . GLY A 1 93 ? -0.616 14.140 9.923 1.00 74.19 93 GLY A O 1
ATOM 723 N N . GLY A 1 94 ? -1.643 12.431 8.920 1.00 78.88 94 GLY A N 1
ATOM 724 C CA . GLY A 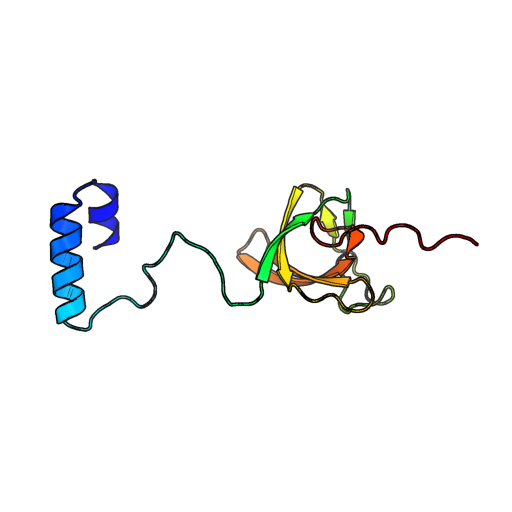1 94 ? -1.571 12.983 7.572 1.00 78.88 94 GLY A CA 1
ATOM 725 C C . GLY A 1 94 ? -0.237 12.774 6.855 1.00 78.88 94 GLY A C 1
ATOM 726 O O . GLY A 1 94 ? -0.160 13.049 5.658 1.00 78.88 94 GLY A O 1
ATOM 727 N N . ARG A 1 95 ? 0.786 12.243 7.538 1.00 84.56 95 ARG A N 1
ATOM 728 C CA . ARG A 1 95 ? 2.085 11.916 6.938 1.00 84.56 95 ARG A CA 1
ATOM 729 C C . ARG A 1 95 ? 1.925 10.809 5.895 1.00 84.56 95 ARG A C 1
ATOM 731 O O . ARG A 1 95 ? 1.478 9.707 6.220 1.00 84.56 95 ARG A O 1
ATOM 738 N N . LEU A 1 96 ? 2.325 11.109 4.662 1.00 87.69 96 LEU A N 1
ATOM 739 C CA . LEU A 1 96 ? 2.428 10.130 3.586 1.00 87.69 96 LEU A CA 1
ATOM 740 C C . LEU A 1 96 ? 3.674 9.265 3.798 1.00 87.69 96 LEU A C 1
ATOM 742 O O . LEU A 1 96 ? 4.763 9.782 4.057 1.00 87.69 96 LEU A O 1
ATOM 746 N N . VAL A 1 97 ? 3.503 7.952 3.699 1.00 88.62 97 VAL A N 1
ATOM 747 C CA . VAL A 1 97 ? 4.581 6.972 3.804 1.00 88.62 97 VAL A CA 1
ATOM 748 C C . VAL A 1 97 ? 4.634 6.159 2.519 1.00 88.62 97 VAL A C 1
ATOM 750 O O . VAL A 1 97 ? 3.619 5.608 2.095 1.00 88.62 97 VAL A O 1
ATOM 753 N N . GLU A 1 98 ? 5.830 6.074 1.939 1.00 93.44 98 GLU A N 1
ATOM 754 C CA . GLU A 1 98 ? 6.141 5.257 0.764 1.00 93.44 98 GLU A CA 1
ATOM 755 C C . GLU A 1 98 ? 7.067 4.114 1.187 1.00 93.44 98 GLU A C 1
ATOM 757 O O . GLU A 1 98 ? 8.130 4.348 1.782 1.00 93.44 98 GLU A O 1
ATOM 762 N N . LYS A 1 99 ? 6.631 2.873 0.960 1.00 95.25 99 LYS A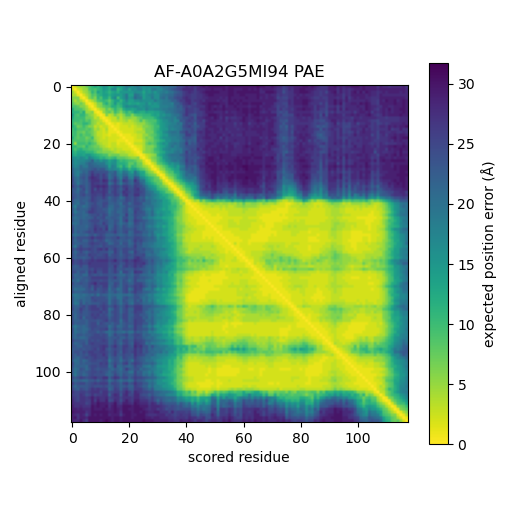 N 1
ATOM 763 C CA . LYS A 1 99 ? 7.359 1.655 1.344 1.00 95.25 99 LYS A CA 1
ATOM 764 C C . LYS A 1 99 ? 7.074 0.512 0.382 1.00 95.25 99 LYS A C 1
ATOM 766 O O . LYS A 1 99 ? 6.159 0.579 -0.426 1.00 95.25 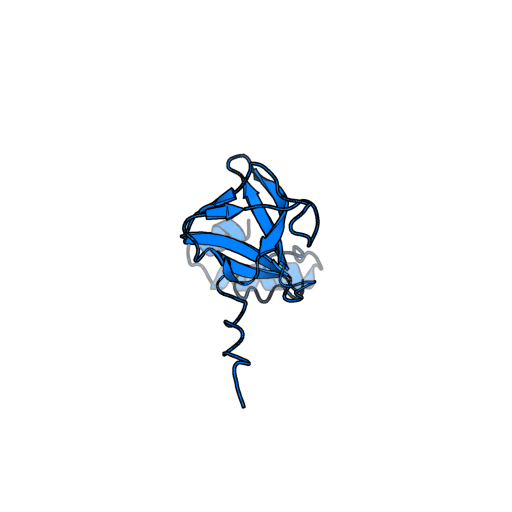99 LYS A O 1
ATOM 771 N N . TRP A 1 100 ? 7.849 -0.555 0.513 1.00 95.94 100 TRP A N 1
ATOM 772 C CA . TRP A 1 100 ? 7.633 -1.804 -0.205 1.00 95.94 100 TRP A CA 1
ATOM 773 C C . TRP A 1 100 ? 6.867 -2.793 0.670 1.00 95.94 100 TRP A C 1
ATOM 775 O O . TRP A 1 100 ? 7.104 -2.869 1.875 1.00 95.94 100 TRP A O 1
ATOM 785 N N . VAL A 1 101 ? 5.964 -3.556 0.064 1.00 95.19 101 VAL A N 1
ATOM 786 C CA . VAL A 1 101 ? 5.228 -4.666 0.688 1.00 95.19 101 VAL A CA 1
ATOM 787 C C . VAL A 1 101 ? 5.327 -5.874 -0.233 1.00 95.19 101 VAL A C 1
ATOM 789 O O . VAL A 1 101 ? 5.478 -5.716 -1.445 1.00 95.19 101 VAL A O 1
ATOM 792 N N . ARG A 1 102 ? 5.282 -7.092 0.309 1.00 94.50 102 ARG A N 1
ATOM 793 C CA . ARG A 1 102 ? 5.269 -8.287 -0.541 1.00 94.50 102 ARG A CA 1
ATOM 794 C C . ARG A 1 102 ? 3.972 -8.348 -1.332 1.00 94.50 102 ARG A C 1
ATOM 796 O O . ARG A 1 102 ? 2.899 -8.105 -0.794 1.00 94.50 102 ARG A O 1
ATOM 803 N N . CYS A 1 103 ? 4.085 -8.753 -2.588 1.00 91.75 103 CYS A N 1
ATOM 804 C CA . CYS A 1 103 ? 2.968 -8.916 -3.511 1.00 91.75 103 CYS A CA 1
ATOM 805 C C . CYS A 1 103 ? 1.787 -9.677 -2.886 1.00 91.75 103 CYS A C 1
ATOM 807 O O . CYS A 1 103 ? 0.659 -9.205 -2.916 1.00 91.75 103 CYS A O 1
ATOM 809 N N . GLN A 1 104 ? 2.085 -10.824 -2.268 1.00 92.38 104 GLN A N 1
ATOM 810 C CA . GLN A 1 104 ? 1.111 -11.731 -1.650 1.00 92.38 104 GLN A CA 1
ATOM 811 C C . GLN A 1 104 ? 0.312 -11.114 -0.492 1.00 92.38 104 GLN A C 1
ATOM 813 O O . GLN A 1 104 ? -0.714 -11.653 -0.098 1.00 92.38 104 GLN A O 1
ATOM 818 N N . ASP A 1 105 ? 0.804 -10.015 0.087 1.00 94.44 105 ASP A N 1
ATOM 819 C CA . ASP A 1 105 ? 0.162 -9.359 1.221 1.00 94.44 105 ASP A CA 1
ATOM 820 C C . ASP A 1 105 ? -0.886 -8.314 0.764 1.00 94.44 105 ASP A C 1
ATOM 822 O O . ASP A 1 105 ? -1.599 -7.754 1.600 1.00 94.44 105 ASP A O 1
ATOM 826 N N . VAL A 1 106 ? -1.021 -8.070 -0.549 1.00 92.25 106 VAL A N 1
ATOM 827 C CA . VAL A 1 106 ? -1.929 -7.085 -1.166 1.00 92.25 106 VAL A CA 1
ATOM 828 C C . VAL A 1 106 ? -2.884 -7.772 -2.148 1.00 92.25 106 VAL A C 1
ATOM 830 O O . VAL A 1 106 ? -2.462 -8.638 -2.909 1.00 92.25 106 VAL A O 1
ATOM 833 N N . ASP A 1 107 ? -4.145 -7.323 -2.201 1.00 89.19 107 ASP A N 1
ATOM 834 C CA . ASP A 1 107 ? -5.162 -7.723 -3.195 1.00 89.19 107 ASP A CA 1
ATOM 835 C C . ASP A 1 107 ? -4.833 -7.208 -4.614 1.00 89.19 107 ASP A C 1
ATOM 837 O O . ASP A 1 107 ? -5.525 -6.383 -5.215 1.00 89.19 107 ASP A O 1
ATOM 841 N N . PHE A 1 108 ? -3.681 -7.597 -5.135 1.00 79.38 108 PHE A N 1
ATOM 842 C CA . PHE A 1 108 ? -3.190 -7.152 -6.431 1.00 79.38 108 PHE A CA 1
ATOM 843 C C . PHE A 1 108 ? -2.389 -8.224 -7.128 1.00 79.38 108 PHE A C 1
ATOM 845 O O . PHE A 1 108 ? -2.559 -8.425 -8.326 1.00 79.38 108 PHE A O 1
ATOM 852 N N . CYS A 1 109 ? -1.502 -8.882 -6.393 1.00 74.69 109 CYS A N 1
ATOM 853 C CA . CYS A 1 109 ? -0.675 -9.892 -7.001 1.00 74.69 109 CYS A CA 1
ATOM 854 C C . CYS A 1 109 ? -1.435 -11.196 -6.980 1.00 74.69 109 CYS A C 1
ATOM 856 O O . CYS A 1 109 ? -1.699 -11.746 -5.911 1.00 74.69 109 CYS A O 1
ATOM 858 N N . GLU A 1 110 ? -1.785 -11.666 -8.172 1.00 60.31 110 GLU A N 1
ATOM 859 C CA . GLU A 1 110 ? -2.278 -13.019 -8.327 1.00 60.31 110 GLU A CA 1
ATOM 860 C C . GLU A 1 110 ? -1.276 -13.977 -7.669 1.00 60.31 110 GLU A C 1
ATOM 862 O O . GLU A 1 110 ? -0.053 -13.772 -7.770 1.00 60.31 110 GLU A O 1
ATOM 867 N N . PRO A 1 111 ? -1.760 -14.999 -6.948 1.00 54.44 111 PRO A N 1
ATOM 868 C CA . PRO A 1 111 ? -0.885 -16.081 -6.551 1.00 54.44 111 PRO A CA 1
ATOM 869 C C . PRO A 1 111 ? -0.233 -16.606 -7.829 1.00 54.44 111 PRO A C 1
ATOM 871 O O . PRO A 1 111 ? -0.920 -16.848 -8.819 1.00 54.44 111 PRO A O 1
ATOM 874 N N . LYS A 1 112 ? 1.098 -16.745 -7.830 1.00 49.38 112 LYS A N 1
ATOM 875 C CA . LYS A 1 112 ? 1.757 -17.535 -8.869 1.00 49.38 112 LYS A CA 1
ATOM 876 C C . LYS A 1 112 ? 1.163 -18.931 -8.756 1.00 49.38 112 LYS A C 1
ATOM 878 O O . LYS A 1 112 ? 1.506 -19.660 -7.829 1.00 49.38 112 LYS A O 1
ATOM 883 N N . GLU A 1 113 ? 0.218 -19.238 -9.634 1.00 42.88 113 GLU A N 1
ATOM 884 C CA . GLU A 1 113 ? -0.296 -20.581 -9.817 1.00 42.88 113 GLU A CA 1
ATOM 885 C C . GLU A 1 113 ? 0.915 -21.502 -9.986 1.00 42.88 113 GLU A C 1
ATOM 887 O O . GLU A 1 113 ? 1.858 -21.178 -10.715 1.00 42.88 113 GLU A O 1
ATOM 892 N N . ASN A 1 114 ? 0.934 -22.561 -9.180 1.00 41.41 114 ASN A N 1
ATOM 893 C CA . ASN A 1 114 ? 2.022 -23.515 -9.032 1.00 41.41 114 ASN A CA 1
ATOM 894 C C . ASN A 1 114 ? 2.731 -23.817 -10.362 1.00 41.41 114 ASN A C 1
ATOM 896 O O . ASN A 1 114 ? 2.199 -24.540 -11.200 1.00 41.41 114 ASN A O 1
ATOM 900 N N . LEU A 1 115 ? 3.981 -23.375 -10.511 1.00 50.19 115 LEU A N 1
ATOM 901 C CA . LEU A 1 115 ? 4.941 -24.158 -11.285 1.00 50.19 115 LEU A CA 1
ATOM 902 C C . LEU A 1 115 ? 5.514 -25.215 -10.344 1.00 50.19 115 LEU A C 1
ATOM 904 O O . LEU A 1 115 ? 6.594 -25.043 -9.786 1.00 50.19 115 LEU A O 1
ATOM 908 N N . GLU A 1 116 ? 4.764 -26.298 -10.161 1.00 49.91 116 GLU A N 1
ATOM 909 C CA . GLU A 1 116 ? 5.299 -27.543 -9.629 1.00 49.91 116 GLU A CA 1
ATOM 910 C C . GLU A 1 116 ? 4.859 -28.733 -10.498 1.00 49.91 116 GLU A C 1
ATOM 912 O O . GLU A 1 116 ? 3.678 -29.044 -10.618 1.00 49.91 116 GLU A O 1
ATOM 917 N N . VAL A 1 117 ? 5.898 -29.387 -11.027 1.00 48.44 117 VAL A N 1
ATOM 918 C CA . VAL A 1 117 ? 6.040 -30.787 -11.462 1.00 48.44 117 VAL A CA 1
ATOM 919 C C . VAL A 1 117 ? 5.462 -31.203 -12.818 1.00 48.44 117 VAL A C 1
ATOM 921 O O . VAL A 1 117 ? 4.278 -31.501 -12.940 1.00 48.44 117 VAL A O 1
ATOM 924 N N . GLN A 1 118 ? 6.374 -31.403 -13.779 1.00 36.94 118 GLN A N 1
ATOM 925 C CA . GLN A 1 118 ? 6.530 -32.673 -14.504 1.00 36.94 118 GLN A CA 1
ATOM 926 C C . GLN A 1 118 ? 8.013 -32.953 -14.759 1.00 36.94 118 GLN A C 1
ATOM 928 O O . GLN A 1 118 ? 8.725 -32.011 -15.170 1.00 36.94 118 GLN A O 1
#

pLDDT: mean 75.89, std 18.82, range [36.94, 96.31]

Sequence (118 aa):
MLELLARDGDTINFSKLKTAMNKAGMLPKNTALSARVDISGWTKKSIVSERAYLYVSPSSLGVTKAYLIRGDVVAIYLKSINSFVEVRYQQKGGRLVEKWVRCQDVDFCEPKENLEVQ

Solvent-accessible surface area (backbone atoms only — not comparable to full-atom values): 7101 Å² total; per-residue (Å²): 112,72,72,58,39,69,72,73,70,45,62,66,63,45,51,54,50,52,53,53,32,55,75,67,72,61,63,70,96,72,86,73,89,85,71,89,73,55,90,78,56,48,44,82,37,36,26,68,27,78,67,30,52,32,15,85,41,68,45,85,88,30,61,50,95,51,62,50,41,52,69,44,70,30,33,29,40,88,62,70,47,88,62,15,26,42,34,38,40,68,45,98,86,69,52,75,45,80,36,20,33,51,27,80,28,32,72,74,46,73,76,78,74,79,94,73,89,135

Radius of gyration: 21.02 Å; Cα contacts (8 Å, |Δi|>4): 175; chains: 1; bounding box: 46×67×33 Å

Nearest PDB structures (foldseek):
  6biq-assembly4_C  TM=8.008E-01  e=1.106E-01  Trichomonas vaginalis
  6gbu-assembly1_B  TM=6.675E-01  e=4.055E-02  Homo sapiens
  5d76-assembly2_B  TM=6.047E-01  e=1.965E-02  Streptococcus phage phi7917
  1zuk-assembly1_A  TM=6.948E-01  e=8.851E-02  Saccharomyces cerevisiae
  1ue9-assembly1_A  TM=5.453E-01  e=1.237E-01  Homo sapiens

Secondary structure (DSSP, 8-state):
-HHHHTTTT-HHHHHHHHHHHHHTT---TT---S----TTSEEEEEB-SSEEEEESSSSGGGEEEEEEETT-EEEEEEEEETTEEEEEEE-TTS-EEEEEEEGGGBTTS---------